Protein AF-A0A2J4QQI4-F1 (afdb_monomer_lite)

Secondary structure (DSSP, 8-state):
--HHHHHHHHHHTT--EEEEE-S---SS-S-SS-EEEEETTS-EEE-

pLDDT: mean 94.46, std 5.71, range [61.88, 98.38]

Organism: NCBI:txid1134687

Foldseek 3Di:
DDPVVVVVVCVVVVFDKDKDWQPADDDDDPDGTWIWIAGPVRDIDTD

Structure (mmCIF, N/CA/C/O backbone):
data_AF-A0A2J4QQI4-F1
#
_entry.id   AF-A0A2J4QQI4-F1
#
loop_
_atom_site.group_PDB
_atom_site.id
_atom_site.type_symbol
_atom_site.label_atom_id
_atom_site.label_alt_id
_atom_site.label_comp_id
_atom_site.label_asym_id
_atom_site.label_entity_id
_atom_site.label_seq_id
_atom_site.pdbx_PDB_ins_code
_atom_site.Cartn_x
_atom_site.Cartn_y
_atom_site.Cartn_z
_atom_site.occupancy
_atom_site.B_iso_or_equiv
_atom_site.auth_seq_id
_atom_site.auth_comp_id
_atom_site.auth_asym_id
_atom_site.auth_atom_id
_atom_site.pdbx_PDB_model_num
ATOM 1 N N . MET A 1 1 ? -12.152 1.872 -8.665 1.00 61.88 1 MET A N 1
ATOM 2 C CA . MET A 1 1 ? -11.896 1.710 -7.218 1.00 61.88 1 MET A CA 1
ATOM 3 C C . MET A 1 1 ? -10.858 2.750 -6.825 1.00 61.88 1 MET A C 1
ATOM 5 O O . MET A 1 1 ? -9.791 2.735 -7.422 1.00 61.88 1 MET A O 1
ATOM 9 N N . ASN A 1 2 ? -11.168 3.690 -5.930 1.00 88.19 2 ASN A N 1
ATOM 10 C CA . ASN A 1 2 ? -10.207 4.708 -5.492 1.00 88.19 2 ASN A CA 1
ATOM 11 C C . ASN A 1 2 ? -9.560 4.238 -4.181 1.00 88.19 2 ASN A C 1
ATOM 13 O O . ASN A 1 2 ? -10.244 4.146 -3.164 1.00 88.19 2 ASN A O 1
ATOM 17 N N . ILE A 1 3 ? -8.265 3.915 -4.217 1.00 93.75 3 ILE A N 1
ATOM 18 C CA . ILE A 1 3 ? -7.539 3.353 -3.068 1.00 93.75 3 ILE A CA 1
ATOM 19 C C . ILE A 1 3 ? -7.504 4.324 -1.881 1.00 93.75 3 ILE A C 1
ATOM 21 O O . ILE A 1 3 ? -7.571 3.900 -0.732 1.00 93.75 3 ILE A O 1
ATOM 25 N N . PHE A 1 4 ? -7.500 5.630 -2.162 1.00 94.88 4 PHE A N 1
ATOM 26 C CA . PHE A 1 4 ? -7.527 6.674 -1.143 1.00 94.88 4 PHE A CA 1
ATOM 27 C C . PHE A 1 4 ? -8.906 6.820 -0.503 1.00 94.88 4 PHE A C 1
ATOM 29 O O . PHE A 1 4 ? -8.993 7.112 0.683 1.00 94.88 4 PHE A O 1
ATOM 36 N N . ALA A 1 5 ? -9.982 6.562 -1.253 1.00 95.81 5 ALA A N 1
ATOM 37 C CA . ALA A 1 5 ? -11.327 6.539 -0.683 1.00 95.81 5 ALA A CA 1
ATOM 38 C C . ALA A 1 5 ? -11.510 5.351 0.277 1.00 95.81 5 ALA A C 1
ATOM 40 O O . ALA A 1 5 ? -12.122 5.504 1.327 1.00 95.81 5 ALA A O 1
ATOM 41 N N . GLU A 1 6 ? -10.943 4.181 -0.045 1.00 95.69 6 GLU A N 1
ATOM 42 C CA . GLU A 1 6 ? -10.954 3.033 0.874 1.00 95.69 6 GLU A CA 1
ATOM 43 C C . GLU A 1 6 ? -10.077 3.283 2.110 1.00 95.69 6 GLU A C 1
ATOM 45 O O . GLU A 1 6 ? -10.487 2.947 3.218 1.00 95.69 6 GLU A O 1
ATOM 50 N N . ALA A 1 7 ? -8.909 3.912 1.941 1.00 96.94 7 ALA A N 1
ATOM 51 C CA . ALA A 1 7 ? -8.053 4.316 3.056 1.00 96.94 7 ALA A CA 1
ATOM 52 C C . ALA A 1 7 ? -8.770 5.294 4.002 1.00 96.94 7 ALA A C 1
ATOM 54 O O . ALA A 1 7 ? -8.781 5.068 5.208 1.00 96.94 7 ALA A O 1
ATOM 55 N N . ALA A 1 8 ? -9.424 6.326 3.457 1.00 97.50 8 ALA A N 1
ATOM 56 C CA . ALA A 1 8 ? -10.213 7.278 4.239 1.00 97.50 8 ALA A CA 1
ATOM 57 C C . ALA A 1 8 ? -11.355 6.580 4.994 1.00 97.50 8 ALA A C 1
ATOM 59 O O . ALA A 1 8 ? -11.513 6.774 6.191 1.00 97.50 8 ALA A O 1
ATOM 60 N N . ARG A 1 9 ? -12.087 5.676 4.329 1.00 97.06 9 ARG A N 1
ATOM 61 C CA . ARG A 1 9 ? -13.160 4.896 4.962 1.00 97.06 9 ARG A CA 1
ATOM 62 C C . ARG A 1 9 ? -12.656 4.025 6.121 1.00 97.06 9 ARG A C 1
ATOM 64 O O . ARG A 1 9 ? -13.380 3.820 7.091 1.00 97.06 9 ARG A O 1
ATOM 71 N N . LEU A 1 10 ? -11.461 3.443 6.007 1.00 97.44 10 LEU A N 1
ATOM 72 C CA . LEU A 1 10 ? -10.869 2.627 7.073 1.00 97.44 10 LEU A CA 1
ATOM 73 C C . LEU A 1 10 ? -10.372 3.492 8.236 1.00 97.44 10 LEU A C 1
ATOM 75 O O . LEU A 1 10 ? -10.566 3.109 9.387 1.00 97.44 10 LEU A O 1
ATOM 79 N N . GLU A 1 11 ? -9.809 4.663 7.938 1.00 97.81 11 GLU A N 1
ATOM 80 C CA . GLU A 1 11 ? -9.400 5.653 8.938 1.00 97.81 11 GLU A CA 1
ATOM 81 C C . GLU A 1 11 ? -10.602 6.181 9.738 1.00 97.81 11 GLU A C 1
ATOM 83 O O . GLU A 1 11 ? -10.579 6.097 10.964 1.00 97.81 11 GLU A O 1
ATOM 88 N N . GLU A 1 12 ? -11.704 6.553 9.073 1.00 98.38 12 GLU A N 1
ATOM 89 C CA . GLU A 1 12 ? -12.960 6.973 9.723 1.00 98.38 12 GLU A CA 1
ATOM 90 C C . GLU A 1 12 ? -13.530 5.896 10.665 1.00 98.38 12 GLU A C 1
ATOM 92 O O . GLU A 1 12 ? -14.201 6.196 11.653 1.00 98.38 12 GLU A O 1
ATOM 97 N N . GLN A 1 13 ? -13.268 4.621 10.365 1.00 97.88 13 GLN A N 1
ATOM 98 C CA . GLN A 1 13 ? -13.683 3.472 11.175 1.00 97.88 13 GLN A CA 1
ATOM 99 C C . GLN A 1 13 ? -12.661 3.092 12.254 1.00 97.88 13 GLN A C 1
ATOM 101 O O . GLN A 1 13 ? -12.884 2.119 12.976 1.00 97.88 13 GLN A O 1
ATOM 106 N N . ASN A 1 14 ? -11.546 3.821 12.347 1.00 98.00 14 ASN A N 1
ATOM 107 C CA . ASN A 1 14 ? -10.400 3.514 13.197 1.00 98.00 14 ASN A CA 1
ATOM 108 C C . ASN A 1 14 ? -9.894 2.070 13.003 1.00 98.00 14 ASN A C 1
ATOM 110 O O . ASN A 1 14 ? -9.537 1.374 13.956 1.00 98.00 14 ASN A O 1
ATOM 114 N N . ARG A 1 15 ? -9.921 1.594 11.751 1.00 98.06 15 ARG A N 1
ATOM 115 C CA . ARG A 1 15 ? -9.438 0.265 11.369 1.00 98.06 15 ARG A CA 1
ATOM 116 C C . ARG A 1 15 ? -8.023 0.369 10.816 1.00 98.06 15 ARG A C 1
ATOM 118 O O . ARG A 1 15 ? -7.791 1.171 9.910 1.00 98.06 15 ARG A O 1
ATOM 125 N N . PRO A 1 16 ? -7.079 -0.453 11.297 1.00 98.12 16 PRO A N 1
ATOM 126 C CA . PRO A 1 16 ? -5.722 -0.431 10.789 1.00 98.12 16 PRO A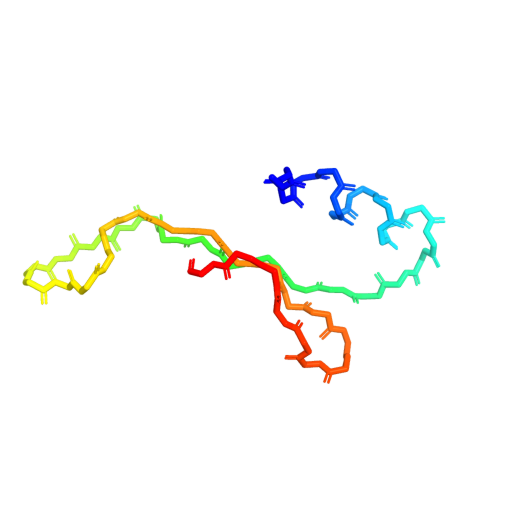 CA 1
ATOM 127 C C . PRO A 1 16 ? -5.660 -0.977 9.360 1.00 98.12 16 PRO A C 1
ATOM 129 O O . PRO A 1 16 ? -6.383 -1.898 8.969 1.00 98.12 16 PRO A O 1
ATOM 132 N N . PHE A 1 17 ? -4.748 -0.412 8.580 1.00 98.06 17 PHE A N 1
ATOM 133 C CA . PHE A 1 17 ? -4.407 -0.870 7.242 1.00 98.06 17 PHE A CA 1
ATOM 134 C C . PHE A 1 17 ? -2.979 -0.447 6.899 1.00 98.06 17 PHE A C 1
ATOM 136 O O . PHE A 1 17 ? -2.406 0.438 7.538 1.00 98.06 17 PHE A O 1
ATOM 143 N N . ALA A 1 18 ? -2.410 -1.063 5.868 1.00 98.19 18 ALA A N 1
ATOM 144 C CA . ALA A 1 18 ? -1.161 -0.626 5.261 1.00 98.19 18 ALA A CA 1
ATOM 145 C C . ALA A 1 18 ? -1.404 -0.169 3.821 1.00 98.19 18 ALA A C 1
ATOM 147 O O . ALA A 1 18 ? -2.241 -0.732 3.113 1.00 98.19 18 ALA A O 1
ATOM 148 N N . LEU A 1 19 ? -0.645 0.833 3.380 1.00 97.06 19 LEU A N 1
ATOM 149 C CA . LEU A 1 19 ? -0.606 1.274 1.990 1.00 97.06 19 LEU A CA 1
ATOM 150 C C . LEU A 1 19 ? 0.785 0.981 1.424 1.00 97.06 19 LEU A C 1
ATOM 152 O O . LEU A 1 19 ? 1.790 1.438 1.966 1.00 97.06 19 LEU A O 1
ATOM 156 N N . ALA A 1 20 ? 0.838 0.226 0.335 1.00 96.44 20 ALA A N 1
ATOM 157 C CA . ALA A 1 20 ? 2.053 -0.067 -0.406 1.00 96.44 20 ALA A CA 1
ATOM 158 C C . ALA A 1 20 ? 1.999 0.625 -1.770 1.00 96.44 20 ALA A C 1
ATOM 160 O O . ALA A 1 20 ? 0.980 0.581 -2.460 1.00 96.44 20 ALA A O 1
ATOM 161 N N . GLN A 1 21 ? 3.106 1.247 -2.168 1.00 95.25 21 GLN A N 1
ATOM 162 C CA . GLN A 1 21 ? 3.238 1.907 -3.461 1.00 95.25 21 GLN A CA 1
ATOM 163 C C . GLN A 1 21 ? 4.612 1.621 -4.055 1.00 95.25 21 GLN A C 1
ATOM 165 O O . GLN A 1 21 ? 5.633 1.715 -3.371 1.00 95.25 21 GLN A O 1
ATOM 170 N N . ILE A 1 22 ? 4.637 1.326 -5.352 1.00 95.50 22 ILE A N 1
ATOM 171 C CA . ILE A 1 22 ? 5.886 1.274 -6.108 1.00 95.50 22 ILE A CA 1
ATOM 172 C C . ILE A 1 22 ? 6.392 2.708 -6.291 1.00 95.50 22 ILE A C 1
ATOM 174 O O . ILE A 1 22 ? 5.762 3.511 -6.980 1.00 95.50 22 ILE A O 1
ATOM 178 N N . VAL A 1 23 ? 7.527 3.023 -5.666 1.00 95.88 23 VAL A N 1
ATOM 179 C CA . VAL A 1 23 ? 8.217 4.317 -5.817 1.00 95.88 23 VAL A CA 1
ATOM 180 C C . VAL A 1 23 ? 9.278 4.289 -6.918 1.00 95.88 23 VAL A C 1
ATOM 182 O O . VAL A 1 23 ? 9.560 5.315 -7.525 1.00 95.88 23 VAL A O 1
ATOM 185 N N . GLU A 1 24 ? 9.830 3.111 -7.215 1.00 95.25 24 GLU A N 1
ATOM 186 C CA . GLU A 1 24 ? 10.786 2.875 -8.296 1.00 95.25 24 GLU A CA 1
ATOM 187 C C . GLU A 1 24 ? 10.689 1.409 -8.749 1.00 95.25 24 GLU A C 1
ATOM 189 O O . GLU A 1 24 ? 10.439 0.516 -7.940 1.00 95.25 24 GLU A O 1
ATOM 194 N N . SER A 1 25 ? 10.902 1.150 -10.041 1.00 95.19 25 SER A N 1
ATOM 195 C CA . SER A 1 25 ? 10.975 -0.200 -10.604 1.00 95.19 25 SER A CA 1
ATOM 196 C C . SER A 1 25 ? 12.102 -0.277 -11.629 1.00 95.19 25 SER A C 1
ATOM 198 O O . SER A 1 25 ? 12.253 0.625 -12.451 1.00 95.19 25 SER A O 1
ATOM 200 N N . ARG A 1 26 ? 12.872 -1.372 -11.624 1.00 94.12 26 ARG A N 1
ATOM 201 C CA . ARG A 1 26 ? 13.984 -1.608 -12.562 1.00 94.12 26 ARG A CA 1
ATOM 202 C C . ARG A 1 26 ? 13.879 -2.982 -13.218 1.00 94.12 26 ARG A C 1
ATOM 204 O O . ARG A 1 26 ? 13.461 -3.941 -12.577 1.00 94.12 26 ARG A O 1
ATOM 211 N N . GLY A 1 27 ? 14.312 -3.079 -14.475 1.00 93.38 27 GLY A N 1
ATOM 212 C CA . GLY A 1 27 ? 14.223 -4.314 -15.259 1.00 93.38 27 GLY A CA 1
ATOM 213 C C . GLY A 1 27 ? 12.793 -4.634 -15.704 1.00 93.38 27 GLY A C 1
ATOM 214 O O . GLY A 1 27 ? 11.933 -3.758 -15.710 1.00 93.38 27 GLY A O 1
ATOM 215 N N . SER A 1 28 ? 12.545 -5.885 -16.101 1.00 88.00 28 SER A N 1
ATOM 216 C CA . SER A 1 28 ? 11.207 -6.349 -16.495 1.00 88.00 28 SER A CA 1
ATOM 217 C C . SER A 1 28 ? 10.431 -6.810 -15.267 1.00 88.00 28 SER A C 1
ATOM 219 O O . SER A 1 28 ? 10.660 -7.905 -14.756 1.00 88.00 28 SER A O 1
ATOM 221 N N . THR A 1 29 ? 9.515 -5.972 -14.797 1.00 91.62 29 THR A N 1
ATOM 222 C CA . THR A 1 29 ? 8.581 -6.308 -13.722 1.00 91.62 29 THR A CA 1
ATOM 223 C C . THR A 1 29 ? 7.160 -6.361 -14.287 1.00 91.62 29 THR A C 1
ATOM 225 O O . THR A 1 29 ? 6.833 -5.594 -15.192 1.00 91.62 29 THR A O 1
ATOM 228 N N . PRO A 1 30 ? 6.273 -7.232 -13.769 1.00 87.44 30 PRO A N 1
ATOM 229 C CA . PRO A 1 30 ? 4.878 -7.273 -14.215 1.00 87.44 30 PRO A CA 1
ATOM 230 C C . PRO A 1 30 ? 4.129 -5.950 -13.996 1.00 87.44 30 PRO A C 1
ATOM 232 O O . PRO A 1 30 ? 3.138 -5.684 -14.673 1.00 87.44 30 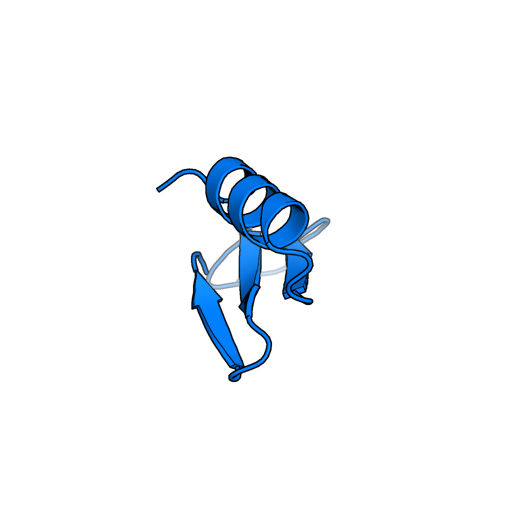PRO A O 1
ATOM 235 N N . ARG A 1 31 ? 4.592 -5.123 -13.044 1.00 87.12 31 ARG A N 1
ATOM 236 C CA . ARG A 1 31 ? 4.092 -3.768 -12.794 1.00 87.12 31 ARG A CA 1
ATOM 237 C C . ARG A 1 31 ? 5.238 -2.806 -12.519 1.00 87.12 31 ARG A C 1
ATOM 239 O O . ARG A 1 31 ? 6.033 -3.026 -11.610 1.00 87.12 31 ARG A O 1
ATOM 246 N N . HIS A 1 32 ? 5.254 -1.705 -13.264 1.00 90.00 32 HIS A N 1
ATOM 247 C CA . HIS A 1 32 ? 6.192 -0.594 -13.070 1.00 90.00 32 HIS A CA 1
ATOM 248 C C . HIS A 1 32 ? 5.638 0.507 -12.158 1.00 90.00 32 HIS A C 1
ATOM 250 O O . HIS A 1 32 ? 6.398 1.291 -11.601 1.00 90.00 32 HIS A O 1
ATOM 256 N N . SER A 1 33 ? 4.315 0.564 -12.009 1.00 91.75 33 SER A N 1
ATOM 257 C CA . SER A 1 33 ? 3.606 1.462 -11.105 1.00 91.75 33 SER A CA 1
ATOM 258 C C . SER A 1 33 ? 2.384 0.726 -10.585 1.00 91.75 33 SER A C 1
ATOM 260 O O . SER A 1 33 ? 1.658 0.099 -11.362 1.00 91.75 33 SER A O 1
ATOM 262 N N . ALA A 1 34 ? 2.211 0.732 -9.270 1.00 93.94 34 ALA A N 1
ATOM 263 C CA . ALA A 1 34 ? 1.132 0.022 -8.613 1.00 93.94 34 ALA A CA 1
ATOM 264 C C . ALA A 1 34 ? 0.938 0.555 -7.192 1.00 93.94 34 ALA A C 1
ATOM 266 O O . ALA A 1 34 ? 1.875 1.082 -6.577 1.00 93.94 34 ALA A O 1
ATOM 267 N N . GLN A 1 35 ? -0.287 0.422 -6.698 1.00 95.56 35 GLN A N 1
ATOM 268 C CA . GLN A 1 35 ? -0.671 0.768 -5.340 1.00 95.56 35 GLN A CA 1
ATOM 269 C C . GLN A 1 35 ? -1.578 -0.333 -4.805 1.00 95.56 35 GLN A C 1
ATOM 271 O O . GLN A 1 35 ? -2.490 -0.800 -5.495 1.00 95.56 35 GLN A O 1
ATOM 276 N N . MET A 1 36 ? -1.352 -0.693 -3.549 1.00 96.75 36 MET A N 1
ATOM 277 C CA . MET A 1 36 ? -2.103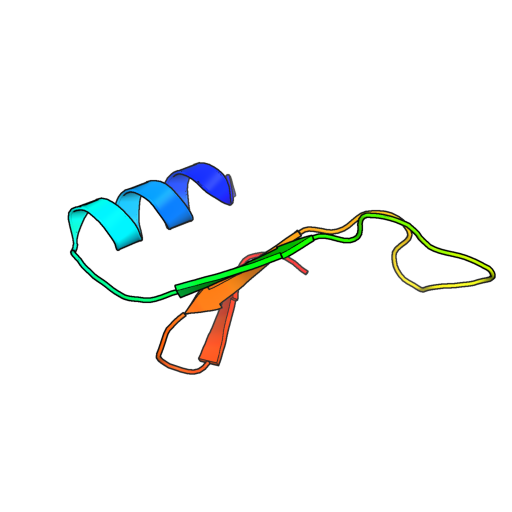 -1.722 -2.855 1.00 96.75 36 MET A CA 1
ATOM 278 C C . MET A 1 36 ? -2.427 -1.260 -1.439 1.00 96.75 36 MET A C 1
ATOM 280 O O . MET A 1 36 ? -1.574 -0.716 -0.740 1.00 96.75 36 MET A O 1
ATOM 284 N N . LEU A 1 37 ? -3.661 -1.500 -1.015 1.00 97.81 37 LEU A N 1
ATOM 285 C CA . LEU A 1 37 ? -4.093 -1.363 0.365 1.00 97.81 37 LEU A CA 1
ATOM 286 C C . LEU A 1 37 ? -4.266 -2.760 0.946 1.00 97.81 37 LEU A C 1
ATOM 288 O O . LEU A 1 37 ? -4.949 -3.593 0.351 1.00 97.81 37 LEU A O 1
ATOM 292 N N . ILE A 1 38 ? -3.653 -2.996 2.099 1.00 98.06 38 ILE A N 1
ATOM 293 C CA . ILE A 1 38 ?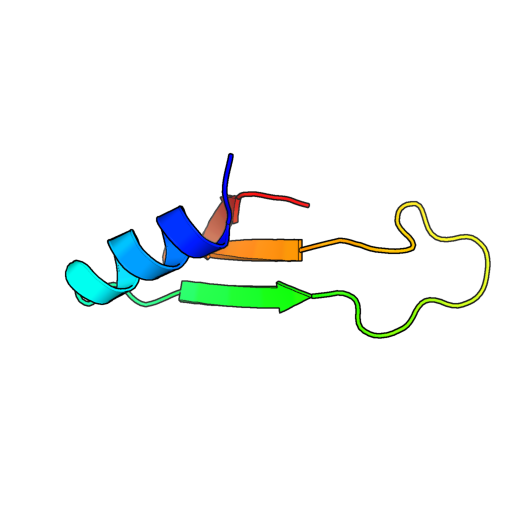 -3.715 -4.253 2.837 1.00 98.06 38 ILE A CA 1
ATOM 294 C C . ILE A 1 38 ? -4.537 -4.002 4.095 1.00 98.06 38 ILE A C 1
ATOM 296 O O . ILE A 1 38 ? -4.176 -3.155 4.916 1.00 98.06 38 ILE A O 1
ATOM 300 N N . ARG A 1 39 ? -5.657 -4.711 4.227 1.00 97.38 39 ARG A N 1
ATOM 301 C CA . ARG A 1 39 ? -6.516 -4.649 5.413 1.00 97.38 39 ARG A CA 1
ATOM 302 C C . ARG A 1 39 ? -5.949 -5.523 6.533 1.00 97.38 39 ARG A C 1
ATOM 304 O O . ARG A 1 39 ? -5.104 -6.380 6.296 1.00 97.38 39 ARG A O 1
ATOM 311 N N . GLU A 1 40 ? -6.450 -5.335 7.751 1.00 97.12 40 GLU A N 1
ATOM 312 C CA . GLU A 1 40 ? -6.036 -6.115 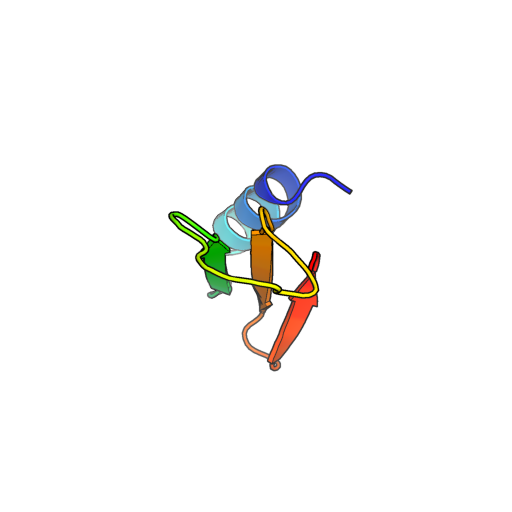8.930 1.00 97.12 40 GLU A CA 1
ATOM 313 C C . GLU A 1 40 ? -6.210 -7.637 8.773 1.00 97.12 40 GLU A C 1
ATOM 315 O O . GLU A 1 40 ? -5.438 -8.408 9.333 1.00 97.12 40 GLU A O 1
ATOM 320 N N . ASP A 1 41 ? -7.195 -8.069 7.980 1.00 96.88 41 ASP A N 1
ATOM 321 C CA . ASP A 1 41 ? -7.476 -9.478 7.684 1.00 96.88 41 ASP A CA 1
ATOM 322 C C . ASP A 1 41 ? -6.581 -10.051 6.568 1.00 96.88 41 ASP A C 1
ATOM 324 O O . ASP A 1 41 ? -6.739 -11.202 6.165 1.00 96.88 41 ASP A O 1
ATOM 328 N N . GLY A 1 42 ? -5.651 -9.245 6.048 1.00 96.94 42 GLY A N 1
ATOM 329 C CA . GLY A 1 42 ? -4.765 -9.596 4.943 1.00 96.94 42 GLY A CA 1
ATOM 330 C C . GLY A 1 42 ? -5.409 -9.492 3.560 1.00 96.94 42 GLY A C 1
ATOM 331 O O . GLY A 1 42 ? -4.721 -9.709 2.561 1.00 96.94 42 GLY A O 1
ATOM 332 N N . SER A 1 43 ? -6.696 -9.140 3.458 1.00 97.00 43 SER A N 1
ATOM 333 C CA . SER A 1 43 ? -7.327 -8.890 2.161 1.00 97.00 43 SER A CA 1
ATOM 334 C C . SER A 1 43 ? -6.765 -7.624 1.515 1.00 97.00 43 SER A C 1
ATOM 336 O O . SER A 1 43 ? -6.421 -6.649 2.191 1.00 97.00 43 SER A O 1
ATOM 338 N N . ILE A 1 44 ? -6.682 -7.636 0.183 1.00 96.56 44 ILE A N 1
ATOM 339 C CA . ILE A 1 44 ? -6.054 -6.560 -0.584 1.00 96.56 44 ILE A CA 1
ATOM 340 C C . ILE A 1 44 ? -7.043 -5.842 -1.499 1.00 96.56 44 ILE A C 1
ATOM 342 O O . ILE A 1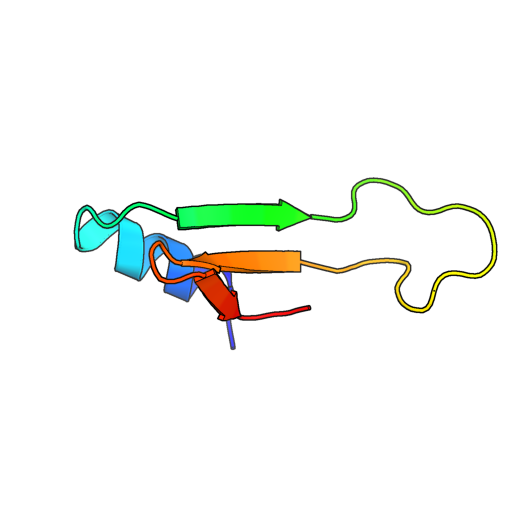 44 ? -7.971 -6.437 -2.052 1.00 96.56 44 ILE A O 1
ATOM 346 N N . VAL A 1 45 ? -6.808 -4.546 -1.683 1.00 95.44 45 VAL A N 1
ATOM 347 C CA . VAL A 1 45 ? -7.421 -3.721 -2.728 1.00 95.44 45 VAL A CA 1
ATOM 348 C C . VAL A 1 45 ? -6.307 -3.116 -3.562 1.00 95.44 45 VAL A C 1
ATOM 350 O O . VAL A 1 45 ? -5.341 -2.600 -3.012 1.00 95.44 45 VAL A O 1
ATOM 353 N N . GLY A 1 46 ? -6.454 -3.129 -4.883 1.00 93.12 46 GLY A N 1
ATOM 354 C CA . GLY A 1 46 ? -5.365 -2.736 -5.771 1.00 93.12 46 GLY A CA 1
ATOM 355 C C . GLY A 1 46 ? -4.407 -3.895 -6.000 1.00 93.12 46 GLY A C 1
ATOM 356 O O . GLY A 1 46 ? -4.784 -5.056 -5.823 1.00 93.12 46 GLY A O 1
ATOM 357 N N . THR A 1 47 ? -3.214 -3.583 -6.493 1.00 89.44 47 THR A N 1
ATOM 358 C CA . THR A 1 47 ? -2.294 -4.599 -6.994 1.00 89.44 47 THR A CA 1
ATOM 359 C C . THR A 1 47 ? -0.880 -4.082 -7.202 1.00 89.44 47 THR A C 1
ATOM 361 O O . THR A 1 47 ? -0.699 -2.851 -7.122 1.00 89.44 47 THR A O 1
#

Radius of gyration: 12.13 Å; chains: 1; bounding box: 28×17×30 Å

InterPro domains:
  IPR003777 XdhC- CoxI [PF02625] (12-47)
  IPR052698 Molybdenum Cofactor Utilization and Processing [PTHR30388] (1-47)

Sequence (47 aa):
MNIFAEAARLEEQNRPFALAQIVESRGSTPRHSAQMLIREDGSIVGT